Protein AF-A0A4T2BRG7-F1 (afdb_monomer_lite)

Structure (mmCIF, N/CA/C/O backbone):
data_AF-A0A4T2BRG7-F1
#
_entry.id   AF-A0A4T2BRG7-F1
#
loop_
_atom_site.group_PDB
_atom_site.id
_atom_site.type_symbol
_atom_site.label_atom_id
_atom_site.label_alt_id
_atom_site.label_comp_id
_atom_site.label_asym_id
_atom_site.label_entity_id
_atom_site.label_seq_id
_atom_site.pdbx_PDB_ins_code
_atom_site.Cartn_x
_atom_site.Cartn_y
_atom_site.Cartn_z
_atom_site.occupancy
_atom_site.B_iso_or_equiv
_atom_site.auth_seq_id
_atom_site.auth_comp_id
_atom_site.auth_asym_id
_atom_site.auth_atom_id
_atom_site.pdbx_PDB_model_num
ATOM 1 N N . MET A 1 1 ? -0.839 -10.215 17.936 1.00 50.31 1 MET A N 1
ATOM 2 C CA . MET A 1 1 ? 0.091 -9.276 18.600 1.00 50.31 1 MET A CA 1
ATOM 3 C C . MET A 1 1 ? -0.472 -7.873 18.410 1.00 50.31 1 MET A C 1
ATOM 5 O O . MET A 1 1 ? -0.608 -7.446 17.271 1.00 50.31 1 MET A O 1
ATOM 9 N N . ILE A 1 2 ? -0.918 -7.211 19.479 1.00 57.91 2 ILE A N 1
ATOM 10 C CA . ILE A 1 2 ? -1.447 -5.839 19.411 1.00 57.91 2 ILE A CA 1
ATOM 11 C C . ILE A 1 2 ? -0.265 -4.882 19.550 1.00 57.91 2 ILE A C 1
ATOM 13 O O . ILE A 1 2 ? 0.498 -4.977 20.509 1.00 57.91 2 ILE A O 1
ATOM 17 N N . VAL A 1 3 ? -0.099 -3.971 18.590 1.00 60.19 3 VAL A N 1
ATOM 18 C CA . VAL A 1 3 ? 0.899 -2.902 18.688 1.00 60.19 3 VAL A CA 1
ATOM 19 C C . VAL A 1 3 ? 0.321 -1.834 19.612 1.00 60.19 3 VAL A C 1
ATOM 21 O O . VAL A 1 3 ? -0.507 -1.023 19.205 1.00 60.19 3 VAL A O 1
ATOM 24 N N . THR A 1 4 ? 0.728 -1.852 20.878 1.00 71.94 4 THR A N 1
ATOM 25 C CA . THR A 1 4 ? 0.222 -0.942 21.920 1.00 71.94 4 THR A CA 1
ATOM 26 C C . THR A 1 4 ? 0.677 0.508 21.725 1.00 71.94 4 THR A C 1
ATOM 28 O O . THR A 1 4 ? 0.061 1.426 22.259 1.00 71.94 4 THR A O 1
ATOM 31 N N . ASN A 1 5 ? 1.717 0.745 20.918 1.00 78.81 5 ASN A N 1
ATOM 32 C CA . ASN A 1 5 ? 2.231 2.080 20.627 1.00 78.81 5 ASN A CA 1
ATOM 33 C C . ASN A 1 5 ? 1.518 2.713 19.412 1.00 78.81 5 ASN A C 1
ATOM 35 O O . ASN A 1 5 ? 1.636 2.244 18.277 1.00 78.81 5 ASN A O 1
ATOM 39 N N . ALA A 1 6 ? 0.790 3.810 19.644 1.00 76.31 6 ALA A N 1
ATOM 40 C CA . ALA A 1 6 ? 0.061 4.543 18.605 1.00 76.31 6 ALA A CA 1
ATOM 41 C C . ALA A 1 6 ? 0.975 5.121 17.508 1.00 76.31 6 ALA A C 1
ATOM 43 O O . ALA A 1 6 ? 0.634 5.051 16.326 1.00 76.31 6 ALA A O 1
ATOM 44 N N . THR A 1 7 ? 2.154 5.623 17.880 1.00 78.50 7 THR A N 1
ATOM 45 C CA . THR A 1 7 ? 3.143 6.160 16.937 1.00 78.50 7 THR A CA 1
ATOM 46 C C . THR A 1 7 ? 3.675 5.061 16.024 1.00 78.50 7 THR A C 1
ATOM 48 O O . THR A 1 7 ? 3.723 5.244 14.811 1.00 78.50 7 THR A O 1
ATOM 51 N N . ALA A 1 8 ? 3.986 3.883 16.575 1.00 79.88 8 ALA A N 1
ATOM 52 C CA . ALA A 1 8 ? 4.466 2.748 15.786 1.00 79.88 8 ALA A CA 1
ATOM 53 C C . ALA A 1 8 ? 3.434 2.292 14.740 1.00 79.88 8 ALA A C 1
ATOM 55 O O . ALA A 1 8 ? 3.794 2.061 13.588 1.00 79.88 8 ALA A O 1
ATOM 56 N N . ARG A 1 9 ? 2.145 2.236 15.103 1.00 79.06 9 ARG A N 1
ATOM 57 C CA . ARG A 1 9 ? 1.059 1.903 14.162 1.00 79.06 9 ARG A CA 1
ATOM 58 C C . ARG A 1 9 ? 0.990 2.891 13.001 1.00 79.06 9 ARG A C 1
ATOM 60 O O . ARG A 1 9 ? 0.996 2.478 11.845 1.00 79.06 9 ARG A O 1
ATOM 67 N N . LYS A 1 10 ? 0.990 4.194 13.304 1.00 80.56 10 LYS A N 1
ATOM 68 C CA . LYS A 1 10 ? 0.930 5.251 12.286 1.00 80.56 10 LYS A CA 1
ATOM 69 C C . LYS A 1 10 ? 2.129 5.194 11.338 1.00 80.56 10 LYS A C 1
ATOM 71 O O . LYS A 1 10 ? 1.946 5.314 10.131 1.00 80.56 10 LYS A O 1
ATOM 76 N N . THR A 1 11 ? 3.327 4.960 11.870 1.00 85.94 11 THR A N 1
ATOM 77 C CA . THR A 1 11 ? 4.545 4.838 11.063 1.00 85.94 11 THR A CA 1
ATOM 78 C C . THR A 1 11 ? 4.515 3.600 10.169 1.00 85.94 11 THR A C 1
ATOM 80 O O . THR A 1 11 ? 4.782 3.721 8.978 1.00 85.94 11 THR A O 1
ATOM 83 N N . ILE A 1 12 ? 4.140 2.428 10.696 1.00 85.56 12 ILE A N 1
ATOM 84 C CA . ILE A 1 12 ? 4.094 1.180 9.913 1.00 85.56 12 ILE A CA 1
ATOM 85 C C . ILE A 1 12 ? 3.073 1.292 8.776 1.00 85.56 12 ILE A C 1
ATOM 87 O O . ILE A 1 12 ? 3.400 0.993 7.628 1.00 85.56 12 ILE A O 1
ATOM 91 N N . TYR A 1 13 ? 1.859 1.767 9.066 1.00 85.69 13 TYR A N 1
ATOM 92 C CA . TYR A 1 13 ? 0.825 1.922 8.039 1.00 85.69 13 TYR A CA 1
ATOM 93 C C . TYR A 1 13 ? 1.174 3.021 7.035 1.00 85.69 13 TYR A C 1
ATOM 95 O O . TYR A 1 13 ? 0.983 2.838 5.834 1.00 85.69 13 TYR A O 1
ATOM 103 N N . GLY A 1 14 ? 1.725 4.140 7.513 1.00 87.62 14 GLY A N 1
ATOM 104 C CA . GLY A 1 14 ? 2.141 5.250 6.663 1.00 87.62 14 GLY A CA 1
ATOM 105 C C . GLY A 1 14 ? 3.232 4.842 5.676 1.00 87.62 14 GLY A C 1
ATOM 106 O O . GLY A 1 14 ? 3.075 5.050 4.475 1.00 87.62 14 GLY A O 1
ATOM 107 N N . ILE A 1 15 ? 4.305 4.207 6.160 1.00 92.19 15 ILE A N 1
ATOM 108 C CA . ILE A 1 15 ? 5.407 3.742 5.303 1.00 92.19 15 ILE A CA 1
ATOM 109 C C . ILE A 1 15 ? 4.908 2.697 4.304 1.00 92.19 15 ILE A C 1
ATOM 111 O O . ILE A 1 15 ? 5.271 2.767 3.132 1.00 92.19 15 ILE A O 1
ATOM 115 N N . TYR A 1 16 ? 4.053 1.765 4.736 1.00 92.38 16 TYR A N 1
ATOM 116 C CA . TYR A 1 16 ? 3.501 0.750 3.842 1.00 92.38 16 TYR A CA 1
ATOM 117 C C . TYR A 1 16 ? 2.704 1.375 2.686 1.00 92.38 16 TYR A C 1
ATOM 119 O O . TYR A 1 16 ? 2.960 1.055 1.527 1.00 92.38 16 TYR A O 1
ATOM 127 N N . ILE A 1 17 ? 1.798 2.317 2.975 1.00 93.00 17 ILE A N 1
ATOM 128 C CA . ILE A 1 17 ? 1.017 3.015 1.940 1.00 93.00 17 ILE A CA 1
ATOM 129 C C . ILE A 1 17 ? 1.925 3.797 0.987 1.00 93.00 17 ILE A C 1
ATOM 131 O O . ILE A 1 17 ? 1.743 3.717 -0.227 1.00 93.00 17 ILE A O 1
ATOM 135 N N . ILE A 1 18 ? 2.919 4.518 1.511 1.00 96.00 18 ILE A N 1
ATOM 136 C CA . ILE A 1 18 ? 3.867 5.271 0.678 1.00 96.00 18 ILE A CA 1
ATOM 137 C C . ILE A 1 18 ? 4.642 4.323 -0.247 1.00 96.00 18 ILE A C 1
ATOM 139 O O . ILE A 1 18 ? 4.772 4.607 -1.436 1.00 96.00 18 ILE A O 1
ATOM 143 N N . ALA A 1 19 ? 5.110 3.182 0.266 1.00 93.38 19 ALA A N 1
ATOM 144 C CA . ALA A 1 19 ? 5.830 2.188 -0.525 1.00 93.38 19 ALA A CA 1
ATOM 145 C C . ALA A 1 19 ? 4.957 1.590 -1.641 1.00 93.38 19 ALA A C 1
ATOM 147 O O . ALA A 1 19 ? 5.417 1.469 -2.777 1.00 93.38 19 ALA A O 1
ATOM 148 N N . VAL A 1 20 ? 3.693 1.267 -1.342 1.00 93.94 20 VAL A N 1
ATOM 149 C CA . VAL A 1 20 ? 2.717 0.792 -2.337 1.00 93.94 20 VAL A CA 1
ATOM 150 C C . VAL A 1 20 ? 2.502 1.848 -3.419 1.00 93.94 20 VAL A C 1
ATOM 152 O O . VAL A 1 20 ? 2.674 1.552 -4.600 1.00 93.94 20 VAL A O 1
ATOM 155 N N . LEU A 1 21 ? 2.194 3.090 -3.041 1.00 96.56 21 LEU A N 1
ATOM 156 C CA . LEU A 1 21 ? 1.944 4.165 -4.003 1.00 96.56 21 LEU A CA 1
ATOM 157 C C . LEU A 1 21 ? 3.162 4.452 -4.887 1.00 96.56 21 LEU A C 1
ATOM 159 O O . LEU A 1 21 ? 3.006 4.628 -6.093 1.00 96.56 21 LEU A O 1
ATOM 163 N N . ALA A 1 22 ? 4.368 4.453 -4.318 1.00 96.19 22 ALA A N 1
ATOM 164 C CA . ALA A 1 22 ? 5.593 4.644 -5.083 1.00 96.19 22 ALA A CA 1
ATOM 165 C C . ALA A 1 22 ? 5.819 3.506 -6.092 1.00 96.19 22 ALA A C 1
ATOM 167 O O . ALA A 1 22 ? 6.053 3.774 -7.269 1.00 96.19 22 ALA A O 1
ATOM 168 N N . ALA A 1 23 ? 5.704 2.243 -5.666 1.00 96.12 23 ALA A N 1
ATOM 169 C CA . ALA A 1 23 ? 5.933 1.092 -6.541 1.00 96.12 23 ALA A CA 1
ATOM 170 C C . ALA A 1 23 ? 4.921 1.031 -7.698 1.00 96.12 23 ALA A C 1
ATOM 172 O O . ALA A 1 23 ? 5.316 0.900 -8.859 1.00 96.12 23 ALA A O 1
ATOM 173 N N . TYR A 1 24 ? 3.6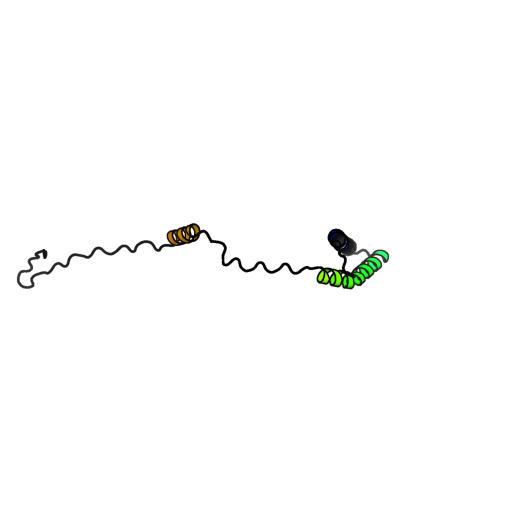28 1.195 -7.405 1.00 95.12 24 TYR A N 1
ATOM 174 C CA . TYR A 1 24 ? 2.591 1.224 -8.440 1.00 95.12 24 TYR A CA 1
ATOM 175 C C . TYR A 1 24 ? 2.696 2.472 -9.326 1.00 95.12 24 TYR A C 1
ATOM 177 O O . TYR A 1 24 ? 2.496 2.379 -10.535 1.00 95.12 24 TYR A O 1
ATOM 185 N N . GLY A 1 25 ? 3.078 3.623 -8.769 1.00 96.06 25 GLY A N 1
ATOM 186 C CA . GLY A 1 25 ? 3.333 4.836 -9.547 1.00 96.06 25 GLY A CA 1
ATOM 187 C C . GLY A 1 25 ? 4.470 4.657 -10.555 1.00 96.06 25 GLY A C 1
ATOM 188 O O . GLY A 1 25 ? 4.325 5.019 -11.722 1.00 96.06 25 GLY A O 1
ATOM 189 N N . ILE A 1 26 ? 5.573 4.024 -10.142 1.00 96.75 26 ILE A N 1
ATOM 190 C CA . ILE A 1 26 ? 6.684 3.679 -11.041 1.00 96.75 26 ILE A CA 1
ATOM 191 C C . ILE A 1 26 ? 6.206 2.716 -12.136 1.00 96.75 26 ILE A C 1
ATOM 193 O O . ILE A 1 26 ? 6.521 2.922 -13.307 1.00 96.75 26 ILE A O 1
ATOM 197 N N . GLN A 1 27 ? 5.406 1.701 -11.791 1.00 95.38 27 GLN A N 1
ATOM 198 C CA . GLN A 1 27 ? 4.822 0.775 -12.769 1.00 95.38 27 GLN A CA 1
ATOM 199 C C . GLN A 1 27 ? 3.952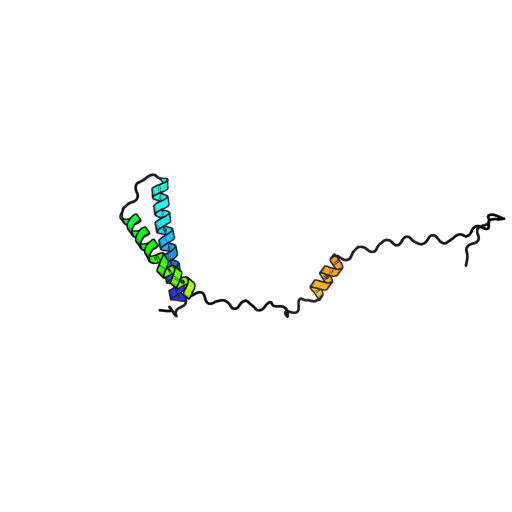 1.497 -13.808 1.00 95.38 27 GLN A C 1
ATOM 201 O O . GLN A 1 27 ? 4.089 1.231 -15.005 1.00 95.38 27 GLN A O 1
ATOM 206 N N . VAL A 1 28 ? 3.104 2.435 -13.379 1.00 96.75 28 VAL A N 1
ATOM 207 C CA . VAL A 1 28 ? 2.314 3.277 -14.291 1.00 96.75 28 VAL A CA 1
ATOM 208 C C . VAL A 1 28 ? 3.232 4.113 -15.188 1.00 96.75 28 VAL A C 1
ATOM 210 O O . VAL A 1 28 ? 2.967 4.228 -16.382 1.00 96.75 28 VAL A O 1
ATOM 213 N N . GLY A 1 29 ? 4.342 4.629 -14.652 1.00 96.00 29 GLY A N 1
ATOM 214 C CA . GLY A 1 29 ? 5.358 5.349 -15.420 1.00 96.00 29 GLY A CA 1
ATOM 215 C C . GLY A 1 29 ? 6.004 4.507 -16.524 1.00 96.00 29 GLY A C 1
ATOM 216 O O . GLY A 1 29 ? 6.111 4.967 -17.653 1.00 96.00 29 GLY A O 1
ATOM 217 N N . PHE A 1 30 ? 6.381 3.256 -16.244 1.00 96.25 30 PHE A N 1
ATOM 218 C CA . PHE A 1 30 ? 6.878 2.342 -17.285 1.00 96.25 30 PHE A CA 1
ATOM 219 C C . PHE A 1 30 ? 5.798 2.006 -18.319 1.00 96.25 30 PHE A C 1
ATOM 221 O O . PHE A 1 30 ? 6.071 1.975 -19.521 1.00 96.25 30 PHE A O 1
ATOM 228 N N . SER A 1 31 ? 4.561 1.797 -17.859 1.00 95.12 31 SER A N 1
ATOM 229 C CA . SER A 1 31 ? 3.431 1.500 -18.738 1.00 95.12 31 SER A CA 1
ATOM 230 C C . SER A 1 31 ? 3.093 2.664 -19.673 1.00 95.12 31 SER A C 1
ATOM 232 O O . SER A 1 31 ? 2.701 2.415 -20.810 1.00 95.12 31 SER A O 1
ATOM 234 N N . SER A 1 32 ? 3.238 3.917 -19.231 1.00 97.25 32 SER A N 1
ATOM 235 C CA . SER A 1 32 ? 2.893 5.092 -20.044 1.00 97.25 32 SER A CA 1
ATOM 236 C C . SER A 1 32 ? 3.854 5.309 -21.214 1.00 97.25 32 SER A C 1
ATOM 238 O O . SER A 1 32 ? 3.442 5.807 -22.259 1.00 97.25 32 SER A O 1
ATOM 240 N N . ILE A 1 33 ? 5.110 4.879 -21.072 1.00 97.44 33 ILE A N 1
ATOM 241 C CA . ILE A 1 33 ? 6.127 4.941 -22.131 1.00 97.44 33 ILE A CA 1
ATOM 242 C C . ILE A 1 33 ? 6.250 3.634 -22.929 1.00 97.44 33 ILE A C 1
ATOM 244 O O . ILE A 1 33 ? 7.149 3.508 -23.754 1.00 97.44 33 ILE A O 1
ATOM 248 N N . SER A 1 34 ? 5.357 2.659 -22.705 1.00 94.81 34 SER A N 1
ATOM 249 C CA . SER A 1 34 ? 5.366 1.338 -23.364 1.00 94.81 34 SER A CA 1
ATOM 250 C C . SER A 1 34 ? 6.691 0.573 -23.225 1.00 94.81 34 SER A C 1
ATOM 252 O O . SER A 1 34 ? 7.053 -0.229 -24.087 1.00 94.81 34 SER A O 1
ATOM 254 N N . VAL A 1 35 ? 7.425 0.808 -22.135 1.00 96.19 35 VAL A N 1
ATOM 255 C CA . VAL A 1 35 ? 8.682 0.110 -21.846 1.00 96.19 35 VAL A CA 1
ATOM 256 C C . VAL A 1 35 ? 8.397 -1.087 -20.947 1.00 96.19 35 VAL A C 1
ATOM 258 O O . VAL A 1 35 ? 7.604 -1.013 -20.006 1.00 96.19 35 VAL A O 1
ATOM 261 N N . ALA A 1 36 ? 9.070 -2.205 -21.228 1.00 95.25 36 ALA A N 1
ATOM 262 C CA . ALA A 1 36 ? 8.992 -3.393 -20.392 1.00 95.25 36 ALA A CA 1
ATOM 263 C C . ALA A 1 36 ? 9.423 -3.075 -18.951 1.00 95.25 36 ALA A C 1
ATOM 265 O O . ALA A 1 36 ? 10.453 -2.444 -18.709 1.00 95.25 36 ALA A O 1
ATOM 266 N N . GLN A 1 37 ? 8.628 -3.532 -17.986 1.00 95.50 37 GLN A N 1
ATOM 267 C CA . GLN A 1 37 ? 8.920 -3.320 -16.573 1.00 95.50 37 GLN A CA 1
ATOM 268 C C . GLN A 1 37 ? 10.094 -4.205 -16.135 1.00 95.50 37 GLN A C 1
ATOM 270 O O . GLN A 1 37 ? 10.140 -5.386 -16.494 1.00 95.50 37 GLN A O 1
ATOM 275 N N . PRO A 1 38 ? 11.031 -3.684 -15.330 1.00 96.19 38 PRO A N 1
ATOM 276 C CA . PRO A 1 38 ? 12.137 -4.484 -14.834 1.00 96.19 38 PRO A CA 1
ATOM 277 C C . PRO A 1 38 ? 11.659 -5.519 -13.803 1.00 96.19 38 PRO A C 1
ATOM 279 O O . PRO A 1 38 ? 10.736 -5.276 -13.024 1.00 96.19 38 PRO A O 1
ATOM 282 N N . SER A 1 39 ? 12.324 -6.675 -13.754 1.00 96.50 39 SER A N 1
ATOM 283 C CA . SER A 1 39 ? 11.929 -7.805 -12.896 1.00 96.50 39 SER A CA 1
ATOM 284 C C . SER A 1 39 ? 11.938 -7.477 -11.400 1.00 96.50 39 SER A C 1
ATOM 286 O O . SER A 1 39 ? 11.078 -7.963 -10.665 1.00 96.50 39 SER A O 1
ATOM 288 N N . TRP A 1 40 ? 12.859 -6.618 -10.947 1.00 96.25 40 TRP A N 1
ATOM 289 C CA . TRP A 1 40 ? 12.909 -6.180 -9.549 1.00 96.25 40 TRP A CA 1
ATOM 290 C C . TRP A 1 40 ? 11.624 -5.453 -9.136 1.00 96.25 40 TRP A C 1
ATOM 292 O O . TRP A 1 40 ? 11.130 -5.684 -8.038 1.00 96.25 40 TRP A O 1
ATOM 302 N N . LEU A 1 41 ? 11.034 -4.648 -10.027 1.00 95.38 41 LEU A N 1
ATOM 303 C CA . LEU A 1 41 ? 9.812 -3.894 -9.745 1.00 95.38 41 LEU A CA 1
ATOM 304 C C . LEU A 1 41 ? 8.609 -4.831 -9.616 1.00 95.38 41 LEU A C 1
ATOM 306 O O . LEU A 1 41 ? 7.825 -4.710 -8.676 1.00 95.38 41 LEU A O 1
ATOM 310 N N . ILE A 1 42 ? 8.504 -5.809 -10.519 1.00 96.44 42 ILE A N 1
ATOM 311 C CA . ILE A 1 42 ? 7.454 -6.837 -10.488 1.00 96.44 42 ILE A CA 1
ATOM 312 C C . ILE A 1 42 ? 7.534 -7.642 -9.181 1.00 96.44 42 ILE A C 1
ATOM 314 O O . ILE A 1 42 ? 6.515 -7.865 -8.518 1.00 96.44 42 ILE A O 1
ATOM 318 N N . ALA A 1 43 ? 8.746 -8.038 -8.778 1.00 95.88 43 ALA A N 1
ATOM 319 C CA . ALA A 1 43 ? 8.971 -8.748 -7.523 1.00 95.88 43 ALA A CA 1
ATOM 320 C C . ALA A 1 43 ? 8.586 -7.888 -6.309 1.00 95.88 43 ALA A C 1
ATOM 322 O O . ALA A 1 43 ? 7.863 -8.360 -5.431 1.00 95.88 43 ALA A O 1
ATOM 323 N N . THR A 1 44 ? 8.995 -6.615 -6.276 1.00 95.31 44 THR A N 1
ATOM 324 C CA . THR A 1 44 ? 8.629 -5.676 -5.204 1.00 95.31 44 THR A CA 1
ATOM 325 C C . THR A 1 44 ? 7.115 -5.521 -5.077 1.00 95.31 44 THR A C 1
ATOM 327 O O . THR A 1 44 ? 6.588 -5.623 -3.969 1.00 95.31 44 THR A O 1
ATOM 330 N N . ILE A 1 45 ? 6.400 -5.330 -6.188 1.00 95.38 45 ILE A N 1
ATOM 331 C CA . ILE A 1 45 ? 4.936 -5.194 -6.186 1.00 95.38 45 ILE A CA 1
ATOM 332 C C . ILE A 1 45 ? 4.266 -6.473 -5.672 1.00 95.38 45 ILE A C 1
ATOM 334 O O . ILE A 1 45 ? 3.351 -6.397 -4.854 1.00 95.38 45 ILE A O 1
ATOM 338 N N . SER A 1 46 ? 4.758 -7.645 -6.081 1.00 94.69 46 SER A N 1
ATOM 339 C CA . SER A 1 46 ? 4.240 -8.939 -5.615 1.00 94.69 46 SER A CA 1
ATOM 340 C C . SER A 1 46 ? 4.408 -9.117 -4.103 1.00 94.69 46 SER A C 1
ATOM 342 O O . SER A 1 46 ? 3.477 -9.540 -3.418 1.00 94.69 46 SER A O 1
ATOM 344 N N . VAL A 1 47 ? 5.570 -8.739 -3.557 1.00 95.38 47 VAL A N 1
ATOM 345 C CA . VAL A 1 47 ? 5.825 -8.776 -2.107 1.00 95.38 47 VAL A CA 1
ATOM 346 C C . VAL A 1 47 ? 4.915 -7.797 -1.368 1.00 95.38 47 VAL A C 1
ATOM 348 O O . VAL A 1 47 ? 4.315 -8.158 -0.355 1.00 95.38 47 VAL A O 1
ATOM 351 N N . LEU A 1 48 ? 4.766 -6.573 -1.878 1.00 92.69 48 LEU A N 1
ATOM 352 C CA . LEU A 1 48 ? 3.873 -5.577 -1.287 1.00 92.69 48 LEU A CA 1
ATOM 353 C C . LEU A 1 48 ? 2.414 -6.049 -1.293 1.00 92.69 48 LEU A C 1
ATOM 355 O O . LEU A 1 48 ? 1.730 -5.878 -0.284 1.00 92.69 48 LEU A O 1
ATOM 359 N N . ALA A 1 49 ? 1.959 -6.684 -2.375 1.00 92.62 49 ALA A N 1
ATOM 360 C CA . ALA A 1 49 ? 0.623 -7.264 -2.474 1.00 92.62 49 ALA A CA 1
ATOM 361 C C . ALA A 1 49 ? 0.420 -8.404 -1.463 1.00 92.62 49 ALA A C 1
ATOM 363 O O . ALA A 1 49 ? -0.589 -8.423 -0.758 1.00 92.62 49 ALA A O 1
ATOM 364 N N . TYR A 1 50 ? 1.404 -9.299 -1.320 1.00 92.44 50 TYR A N 1
ATOM 365 C CA . TYR A 1 50 ? 1.370 -10.372 -0.323 1.00 92.44 50 TYR A CA 1
ATOM 366 C C . TYR A 1 50 ? 1.283 -9.830 1.113 1.00 92.44 50 TYR A C 1
ATOM 368 O O . TYR A 1 50 ? 0.493 -10.315 1.923 1.00 92.44 50 TYR A O 1
ATOM 376 N N . LEU A 1 51 ? 2.046 -8.777 1.423 1.00 91.19 51 LEU A N 1
ATOM 377 C CA . LEU A 1 51 ? 2.019 -8.117 2.733 1.00 91.19 51 LEU A CA 1
ATOM 378 C C . LEU A 1 51 ? 0.739 -7.305 2.987 1.00 91.19 51 LEU A C 1
ATOM 380 O O . LEU A 1 51 ? 0.438 -6.991 4.139 1.00 91.19 51 LEU A O 1
ATOM 384 N N . GLY A 1 52 ? -0.043 -6.989 1.954 1.00 86.62 52 GLY A N 1
ATOM 385 C CA . GLY A 1 52 ? -1.272 -6.207 2.100 1.00 86.62 52 GLY A CA 1
ATOM 386 C C . GLY A 1 52 ? -2.326 -6.891 2.960 1.00 86.62 52 GLY A C 1
ATOM 387 O O . GLY A 1 52 ? -2.968 -6.230 3.775 1.00 86.62 52 GLY A O 1
ATOM 388 N N . ALA A 1 53 ? -2.451 -8.215 2.856 1.00 83.62 53 ALA A N 1
ATOM 389 C CA . ALA A 1 53 ? -3.399 -8.984 3.657 1.00 83.62 53 ALA A CA 1
ATOM 390 C C . ALA A 1 53 ? -3.134 -8.864 5.175 1.00 83.62 53 ALA A C 1
ATOM 392 O O . ALA A 1 53 ? -4.024 -8.401 5.895 1.00 83.62 53 ALA A O 1
ATOM 393 N N . PRO A 1 54 ? -1.936 -9.194 5.704 1.00 84.94 54 PRO A N 1
ATOM 394 C CA . PRO A 1 54 ? -1.670 -9.054 7.134 1.00 84.94 54 PRO A CA 1
ATOM 395 C C . PRO A 1 54 ? -1.686 -7.594 7.607 1.00 84.94 54 PRO A C 1
ATOM 397 O O . PRO A 1 54 ? -2.164 -7.330 8.712 1.00 84.94 54 PRO A O 1
ATOM 400 N N . VAL A 1 55 ? -1.221 -6.635 6.795 1.00 84.62 55 VAL A N 1
ATOM 401 C CA . VAL A 1 55 ? -1.247 -5.207 7.163 1.00 84.62 55 VAL A CA 1
ATOM 402 C C . VAL A 1 55 ? -2.683 -4.685 7.253 1.00 84.62 55 VAL A C 1
ATOM 404 O O . VAL A 1 55 ? -3.011 -3.988 8.214 1.00 84.62 55 VAL A O 1
ATOM 407 N N . GLY A 1 56 ? -3.554 -5.062 6.314 1.00 80.25 56 GLY A N 1
ATOM 408 C CA . GLY A 1 56 ? -4.970 -4.694 6.319 1.00 80.25 56 GLY A CA 1
ATOM 409 C C . GLY A 1 56 ? -5.725 -5.283 7.511 1.00 80.25 56 GLY A C 1
ATOM 410 O O . GLY A 1 56 ? -6.412 -4.552 8.223 1.00 80.25 56 GLY A O 1
ATOM 411 N N . VAL A 1 57 ? -5.529 -6.577 7.795 1.00 80.50 57 VAL A N 1
ATOM 412 C CA . VAL A 1 57 ? -6.111 -7.232 8.983 1.00 80.50 57 VAL A CA 1
ATOM 413 C C . VAL A 1 57 ? -5.649 -6.541 10.264 1.00 80.50 57 VAL A C 1
ATOM 415 O O . VAL A 1 57 ? -6.459 -6.255 11.148 1.00 80.50 57 VAL A O 1
ATOM 418 N N . LEU A 1 58 ? -4.356 -6.218 10.359 1.00 81.12 58 LEU A N 1
ATOM 419 C CA . LEU A 1 58 ? -3.817 -5.514 11.514 1.00 81.12 58 LEU A CA 1
ATOM 420 C C . LEU A 1 58 ? -4.399 -4.099 11.632 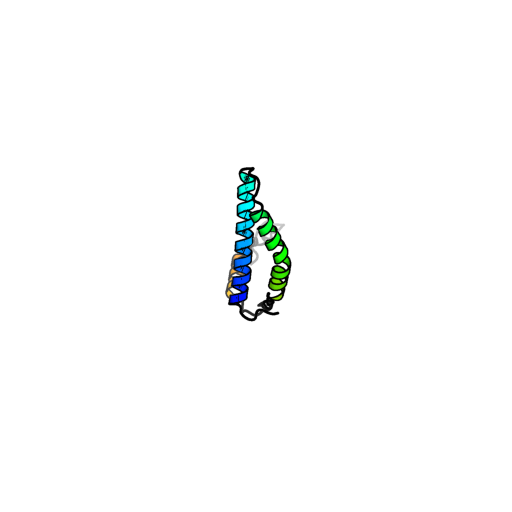1.00 81.12 58 LEU A C 1
ATOM 422 O O . LEU A 1 58 ? -4.684 -3.670 12.746 1.00 81.12 58 LEU A O 1
ATOM 426 N N . ALA A 1 59 ? -4.597 -3.378 10.528 1.00 76.69 59 ALA A N 1
ATOM 427 C CA . ALA A 1 59 ? -5.204 -2.049 10.545 1.00 76.69 59 ALA A CA 1
ATOM 428 C C . ALA A 1 59 ? -6.651 -2.095 11.057 1.00 76.69 59 ALA A C 1
ATOM 430 O O . ALA A 1 59 ? -6.982 -1.348 11.977 1.00 76.69 59 ALA A O 1
ATOM 431 N N . VAL A 1 60 ? -7.472 -3.022 10.548 1.00 79.56 60 VAL A N 1
ATOM 432 C CA . VAL A 1 60 ? -8.862 -3.221 11.002 1.00 79.56 60 VAL A CA 1
ATOM 433 C C . VAL A 1 60 ? -8.912 -3.549 12.493 1.00 79.56 60 VAL A C 1
ATOM 435 O O . VAL A 1 60 ? -9.677 -2.934 13.231 1.00 79.56 60 VAL A O 1
ATOM 438 N N . ALA A 1 61 ? -8.041 -4.442 12.968 1.00 77.75 61 ALA A N 1
ATOM 439 C CA . ALA A 1 61 ? -7.972 -4.808 14.383 1.00 77.75 61 ALA A CA 1
ATOM 440 C C . ALA A 1 61 ? -7.538 -3.653 15.310 1.00 77.75 61 ALA A C 1
ATOM 442 O O . ALA A 1 61 ? -7.689 -3.753 16.526 1.00 77.75 61 ALA A O 1
ATOM 443 N N . ASN A 1 62 ? -6.970 -2.573 14.763 1.00 74.94 62 ASN A N 1
ATOM 444 C CA . ASN A 1 62 ? -6.475 -1.426 15.524 1.00 74.94 62 ASN A CA 1
ATOM 445 C C . ASN A 1 62 ? -7.374 -0.184 15.443 1.00 74.94 62 ASN A C 1
ATOM 447 O O . ASN A 1 62 ? -7.059 0.819 16.093 1.00 74.94 62 ASN A O 1
ATOM 451 N N . VAL A 1 63 ? -8.483 -0.238 14.700 1.00 78.31 63 VAL A N 1
ATOM 452 C CA . VAL A 1 63 ? -9.513 0.804 14.743 1.00 78.31 63 VAL A CA 1
ATOM 453 C C . VAL A 1 63 ? -10.273 0.653 16.059 1.00 78.31 63 VAL A C 1
ATOM 455 O O . VAL A 1 63 ? -11.118 -0.225 16.212 1.00 78.31 63 VAL A O 1
ATOM 458 N N . VAL A 1 64 ? -9.953 1.499 17.039 1.00 65.38 64 VAL A N 1
ATOM 459 C CA . VAL A 1 64 ? -10.797 1.653 18.229 1.00 65.38 64 VAL A CA 1
ATOM 460 C C . VAL A 1 64 ? -12.099 2.273 17.742 1.00 65.38 64 VAL A C 1
ATOM 462 O O . VAL A 1 64 ? -12.068 3.346 17.141 1.00 65.38 64 VAL A O 1
ATOM 465 N N . ALA A 1 65 ? -13.227 1.595 17.957 1.00 60.59 65 ALA A N 1
ATOM 466 C CA . ALA A 1 65 ? -14.529 2.183 17.695 1.00 60.59 65 ALA A CA 1
ATOM 467 C C . ALA A 1 65 ? -14.628 3.470 18.519 1.00 60.59 65 ALA A C 1
ATOM 469 O O . ALA A 1 65 ? -14.679 3.418 19.748 1.00 60.59 65 ALA A O 1
ATOM 470 N N . THR A 1 66 ? -14.608 4.627 17.855 1.00 57.59 66 THR A N 1
ATOM 471 C CA . THR A 1 66 ? -15.058 5.868 18.478 1.00 57.59 66 THR A CA 1
ATOM 472 C C . THR A 1 66 ? -16.466 5.571 18.983 1.00 57.59 66 THR A C 1
ATOM 474 O O . THR A 1 66 ? -17.305 5.200 18.155 1.00 57.59 66 THR A O 1
ATOM 477 N N . PRO A 1 67 ? -16.744 5.650 20.299 1.00 58.75 67 PRO A N 1
ATOM 478 C CA . PRO A 1 67 ? -18.111 5.543 20.775 1.00 58.75 67 PRO A CA 1
ATOM 479 C C . PRO A 1 67 ? -18.907 6.555 19.966 1.00 58.75 67 PRO A C 1
ATOM 481 O O . PRO A 1 67 ? -18.502 7.719 19.905 1.00 58.75 67 PRO A O 1
ATOM 484 N N . ALA A 1 68 ? -19.958 6.105 19.274 1.00 62.25 68 ALA A N 1
ATOM 485 C CA . ALA A 1 68 ? -20.878 7.020 18.622 1.00 62.25 68 ALA A CA 1
ATOM 486 C C . ALA A 1 68 ? -21.210 8.078 19.670 1.00 62.25 68 ALA A C 1
ATOM 488 O O . ALA A 1 68 ? -21.689 7.722 20.749 1.00 62.25 68 ALA A O 1
ATOM 489 N N . ALA A 1 69 ? -20.838 9.336 19.411 1.00 59.53 69 ALA A N 1
ATOM 490 C CA . ALA A 1 69 ? -21.234 10.424 20.281 1.00 59.53 69 ALA A CA 1
ATOM 491 C C . ALA A 1 69 ? -22.738 10.243 20.466 1.00 59.53 69 ALA A C 1
ATOM 493 O O . ALA A 1 69 ? -23.464 10.184 19.468 1.00 59.53 69 ALA A O 1
ATOM 494 N N . ALA A 1 70 ? -23.173 10.014 21.710 1.00 54.97 70 ALA A N 1
ATOM 495 C CA . ALA A 1 70 ? -24.589 9.913 22.014 1.00 54.97 70 ALA A CA 1
ATOM 496 C C . ALA A 1 70 ? -25.268 11.085 21.295 1.00 54.97 70 ALA A C 1
ATOM 498 O O . ALA A 1 70 ? -24.693 12.182 21.315 1.00 54.97 70 ALA A O 1
ATOM 499 N N . PRO A 1 71 ? -26.395 10.869 20.589 1.00 58.12 71 PRO A N 1
ATOM 500 C CA . PRO A 1 71 ? -27.070 11.972 19.935 1.00 58.12 71 PRO A CA 1
ATOM 501 C C . PRO A 1 71 ? -27.238 13.052 20.999 1.00 58.12 71 PRO A C 1
ATOM 503 O O . PRO A 1 71 ? -27.781 12.795 22.072 1.00 58.12 71 PRO A O 1
ATOM 506 N N . VAL A 1 72 ? -26.642 14.217 20.749 1.00 60.50 72 VAL A N 1
ATOM 507 C CA . VAL A 1 72 ? -26.729 15.378 21.628 1.00 60.50 72 VAL A CA 1
ATOM 508 C C . VAL A 1 72 ? -28.168 15.872 21.504 1.00 60.50 72 VAL A C 1
ATOM 510 O O . VAL A 1 72 ? -28.457 16.801 20.762 1.00 60.50 72 VAL A O 1
ATOM 513 N N . VAL A 1 73 ? -29.097 15.162 22.140 1.00 61.09 73 VAL A N 1
ATOM 514 C CA . VAL A 1 73 ? -30.515 15.531 22.221 1.00 61.09 73 VAL A CA 1
ATOM 515 C C . VAL A 1 73 ? -30.713 16.588 23.316 1.00 61.09 73 VAL A C 1
ATOM 517 O O . VAL A 1 73 ? -31.704 17.304 23.285 1.00 61.09 73 VAL A O 1
ATOM 520 N N . ASP A 1 74 ? -29.719 16.783 24.194 1.00 57.09 74 ASP A N 1
ATOM 521 C CA . ASP A 1 74 ? -29.828 17.653 25.372 1.00 57.09 74 ASP A CA 1
ATOM 522 C C . ASP A 1 74 ? -28.864 18.853 25.394 1.00 57.09 74 ASP A C 1
ATOM 524 O O . ASP A 1 74 ? -28.781 19.545 26.410 1.00 57.09 74 ASP A O 1
ATOM 528 N N . ALA A 1 75 ? -28.135 19.166 24.310 1.00 56.38 75 ALA A N 1
ATOM 529 C CA . ALA A 1 75 ? -27.562 20.514 24.250 1.00 56.38 75 ALA A CA 1
ATOM 530 C C . ALA A 1 75 ? -28.742 21.489 24.167 1.00 56.38 75 ALA A C 1
ATOM 532 O O . ALA A 1 75 ? -29.579 21.304 23.280 1.00 56.38 75 ALA A O 1
ATOM 533 N N . PRO A 1 76 ? -28.835 22.513 25.037 1.00 60.59 76 PRO A N 1
ATOM 534 C CA . PRO A 1 76 ? -29.833 23.555 24.884 1.00 60.59 76 PRO A CA 1
ATOM 535 C C . PRO A 1 76 ? -29.538 24.272 23.567 1.00 60.59 76 PRO A C 1
ATOM 537 O O . PRO A 1 76 ? -28.743 25.216 23.503 1.00 60.59 76 PRO A O 1
ATOM 540 N N . ILE A 1 77 ? -30.152 23.790 22.484 1.00 59.66 77 ILE A N 1
ATOM 541 C CA . ILE A 1 77 ? -30.302 24.552 21.256 1.00 59.66 77 ILE A CA 1
ATOM 542 C C . ILE A 1 77 ? -30.900 25.861 21.729 1.00 59.66 77 ILE A C 1
ATOM 544 O O . ILE A 1 77 ? -31.960 25.859 22.354 1.00 59.66 77 ILE A O 1
ATOM 548 N N . HIS A 1 78 ? -30.159 26.946 21.515 1.00 63.75 78 HIS A N 1
ATOM 549 C CA . HIS A 1 78 ? -30.568 28.280 21.906 1.00 63.75 78 HIS A CA 1
ATOM 550 C C . HIS A 1 78 ? -31.988 28.475 21.378 1.00 63.75 78 HIS A C 1
ATOM 552 O O . HIS A 1 78 ? -32.205 28.567 20.168 1.00 63.75 78 HIS A O 1
ATOM 558 N N . SER A 1 79 ? -32.961 28.470 22.289 1.00 62.31 79 SER A N 1
ATOM 559 C CA . SER A 1 79 ? -34.383 28.684 22.011 1.00 62.31 7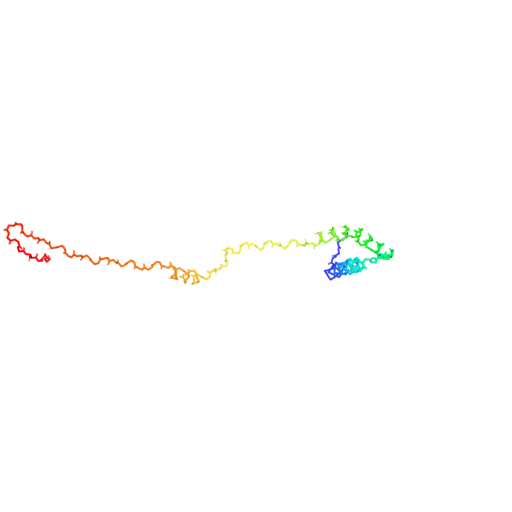9 SER A CA 1
ATOM 560 C C . SER A 1 79 ? -34.599 29.952 21.187 1.00 62.31 79 SER A C 1
ATOM 562 O O . SER A 1 79 ? -35.541 30.044 20.403 1.00 62.31 79 SER A O 1
ATOM 564 N N . ASP A 1 80 ? -33.654 30.878 21.305 1.00 62.25 80 ASP A N 1
ATOM 565 C CA . ASP A 1 80 ? -33.574 32.154 20.613 1.00 62.25 80 ASP A CA 1
ATOM 566 C C . ASP A 1 80 ? -33.338 31.983 19.107 1.00 62.25 80 ASP A C 1
ATOM 568 O O . ASP A 1 80 ? -33.946 32.684 18.300 1.00 62.25 80 ASP A O 1
ATOM 572 N N . ALA A 1 81 ? -32.526 31.000 18.702 1.00 65.19 81 ALA A N 1
ATOM 573 C CA . ALA A 1 81 ? -32.283 30.696 17.294 1.00 65.19 81 ALA A CA 1
ATOM 574 C C . ALA A 1 81 ? -33.524 30.068 16.639 1.00 65.19 81 ALA A C 1
ATOM 576 O O . ALA A 1 81 ? -33.872 30.401 15.507 1.00 65.19 81 ALA A O 1
ATOM 577 N N . VAL A 1 82 ? -34.241 29.207 17.369 1.00 67.06 82 VAL A N 1
ATOM 578 C CA . VAL A 1 82 ? -35.488 28.596 16.884 1.00 67.06 82 VAL A CA 1
ATOM 579 C C . VAL A 1 82 ? -36.612 29.635 16.809 1.00 67.06 82 VAL A C 1
ATOM 581 O O . VAL A 1 82 ? -37.365 29.648 15.834 1.00 67.06 82 VAL A O 1
ATOM 584 N N . ALA A 1 83 ? -36.701 30.547 17.782 1.00 69.06 83 ALA A N 1
ATOM 585 C CA . ALA A 1 83 ? -37.647 31.662 17.753 1.00 69.06 83 ALA A CA 1
ATOM 586 C C . ALA A 1 83 ? -37.379 32.616 16.576 1.00 69.06 83 ALA A C 1
ATOM 588 O O . ALA A 1 83 ? -38.322 32.990 15.879 1.00 69.06 83 ALA A O 1
ATOM 589 N N . ALA A 1 84 ? -36.111 32.940 16.302 1.00 69.81 84 ALA A N 1
ATOM 590 C CA . ALA A 1 84 ? -35.714 33.794 15.182 1.00 69.81 84 ALA A CA 1
ATOM 591 C C . ALA A 1 84 ? -36.031 33.170 13.812 1.00 69.81 84 ALA A C 1
ATOM 593 O O . ALA A 1 84 ? -36.508 33.852 12.907 1.00 69.81 84 ALA A O 1
ATOM 594 N N . VAL A 1 85 ? -35.831 31.858 13.652 1.00 74.50 85 VAL A N 1
ATOM 595 C CA . VAL A 1 85 ? -36.242 31.158 12.423 1.00 74.50 85 VAL A CA 1
ATOM 596 C C . VAL A 1 85 ? -37.769 31.160 12.289 1.00 74.50 85 VAL A C 1
ATOM 598 O O . VAL A 1 85 ? -38.293 31.364 11.197 1.00 74.50 85 VAL A O 1
ATOM 601 N N . ARG A 1 86 ? -38.517 31.007 13.387 1.00 71.94 86 ARG A N 1
ATOM 602 C CA . ARG A 1 86 ? -39.988 30.994 13.348 1.00 71.94 86 ARG A CA 1
ATOM 603 C C . ARG A 1 86 ? -40.595 32.350 12.973 1.00 71.94 86 ARG A C 1
ATOM 605 O O . ARG A 1 86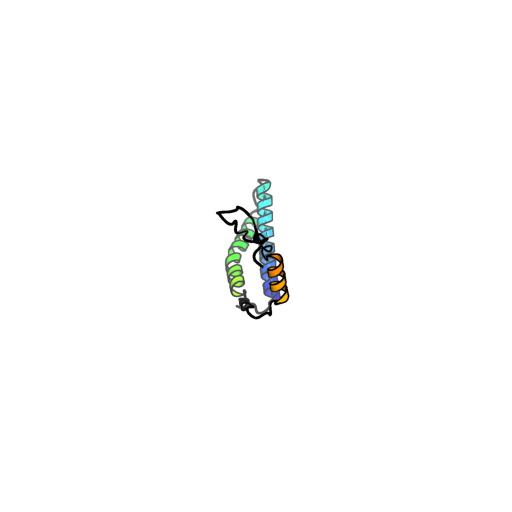 ? -41.635 32.370 12.322 1.00 71.94 86 ARG A O 1
ATOM 612 N N . THR A 1 87 ? -39.963 33.461 13.351 1.00 69.25 87 THR A N 1
ATOM 613 C CA . THR A 1 87 ? -40.405 34.810 12.957 1.00 69.25 87 THR A CA 1
ATOM 614 C C . THR A 1 87 ? -40.043 35.142 11.513 1.00 69.25 87 THR A C 1
ATOM 616 O O . THR A 1 87 ? -40.838 35.784 10.832 1.00 69.25 87 THR A O 1
ATOM 619 N N . LEU A 1 88 ? -38.902 34.655 11.013 1.00 69.81 88 LEU A N 1
ATOM 620 C CA . LEU A 1 88 ? -38.502 34.813 9.609 1.00 69.81 88 LEU A CA 1
ATOM 621 C C . LEU A 1 88 ? -39.450 34.105 8.627 1.00 69.81 88 LEU A C 1
ATOM 623 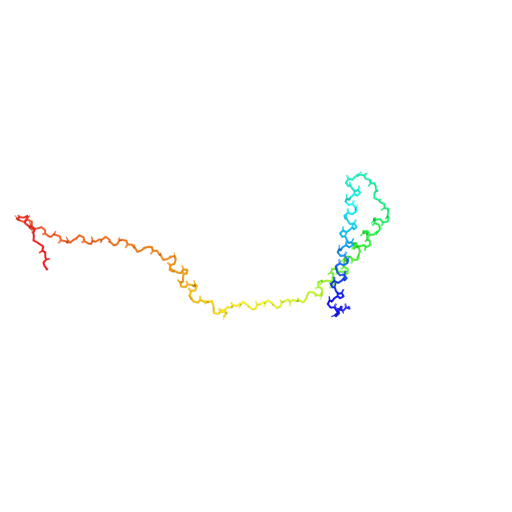O O . LEU A 1 88 ? -39.610 34.566 7.500 1.00 69.81 88 LEU A O 1
ATOM 627 N N . PHE A 1 89 ? -40.091 33.013 9.053 1.00 68.12 89 PHE A N 1
ATOM 628 C CA . PHE A 1 89 ? -41.023 32.227 8.234 1.00 68.12 89 PHE A CA 1
ATOM 629 C C . PHE A 1 89 ? -42.495 32.373 8.653 1.00 68.12 89 PHE A C 1
ATOM 631 O O . PHE A 1 89 ? -43.336 31.570 8.241 1.00 68.12 89 PHE A O 1
ATOM 638 N N . ALA A 1 90 ? -42.837 33.382 9.459 1.00 72.56 90 ALA A N 1
ATOM 639 C CA . ALA A 1 90 ? -44.234 33.662 9.771 1.00 72.56 90 ALA A CA 1
ATOM 640 C C . ALA A 1 90 ? -44.963 34.143 8.496 1.00 72.56 90 ALA A C 1
ATOM 642 O O . ALA A 1 90 ? -44.489 35.078 7.844 1.00 72.56 90 ALA A O 1
ATOM 643 N N . PRO A 1 91 ? -46.098 33.531 8.108 1.00 65.38 91 PRO A N 1
ATOM 644 C CA . PRO A 1 91 ? -46.864 33.992 6.956 1.00 65.38 91 PRO A CA 1
ATOM 645 C C . PRO A 1 91 ? -47.340 35.428 7.201 1.00 65.38 91 PRO A C 1
ATOM 647 O O . PRO A 1 91 ? -47.815 35.749 8.292 1.00 65.38 91 PRO A O 1
ATOM 650 N N . ALA A 1 92 ? -47.189 36.290 6.190 1.00 69.06 92 ALA A N 1
ATOM 651 C CA . ALA A 1 92 ? -47.620 37.683 6.255 1.00 69.06 92 ALA A CA 1
ATOM 652 C C . ALA A 1 92 ? -49.081 37.766 6.737 1.00 69.06 92 ALA A C 1
ATOM 654 O O . ALA A 1 92 ? -49.899 36.941 6.312 1.00 69.06 92 ALA A O 1
ATOM 655 N N . PRO A 1 93 ? -49.429 38.724 7.617 1.00 65.56 93 PRO A N 1
ATOM 656 C CA . PRO A 1 93 ? -50.792 38.840 8.108 1.00 65.56 93 PRO A CA 1
ATOM 657 C C . PRO A 1 93 ? -51.732 39.023 6.917 1.00 65.56 93 PRO A C 1
ATOM 659 O O . PRO A 1 93 ? -51.544 39.923 6.097 1.00 65.56 93 PRO A O 1
ATOM 662 N N . ALA A 1 94 ? -52.726 38.140 6.806 1.00 62.44 94 ALA A N 1
ATOM 663 C CA . ALA A 1 94 ? -53.768 38.267 5.803 1.00 62.44 94 ALA A CA 1
ATOM 664 C C . ALA A 1 94 ? -54.404 39.655 5.947 1.00 62.44 94 ALA A C 1
ATOM 666 O O . ALA A 1 94 ? -54.844 40.028 7.036 1.00 62.44 94 ALA A O 1
ATOM 667 N N . LEU A 1 95 ? -54.431 40.425 4.858 1.00 58.81 95 LEU A N 1
ATOM 668 C CA . LEU A 1 95 ? -55.210 41.655 4.784 1.00 58.81 95 LEU A CA 1
ATOM 669 C C . LEU A 1 95 ? -56.673 41.267 5.014 1.00 58.81 95 LEU A C 1
ATOM 671 O O . LEU A 1 95 ? -57.318 40.719 4.124 1.00 58.81 95 LEU A O 1
ATOM 675 N N . VAL A 1 96 ? -57.178 41.483 6.229 1.00 59.84 96 VAL A N 1
ATOM 676 C CA . VAL A 1 96 ? -58.594 41.285 6.538 1.00 59.84 96 VAL A CA 1
ATOM 677 C C . VAL A 1 96 ? -59.371 42.283 5.675 1.00 59.84 96 VAL A C 1
ATOM 679 O O . VAL A 1 96 ? -59.122 43.485 5.797 1.00 59.84 96 VAL A O 1
ATOM 682 N N . PRO A 1 97 ? -60.290 41.841 4.798 1.00 56.25 97 PRO A N 1
ATOM 683 C CA . PRO A 1 97 ? -61.172 42.762 4.099 1.00 56.25 97 PRO A CA 1
ATOM 684 C C . PRO A 1 97 ? -61.974 43.519 5.160 1.00 56.25 97 PRO A C 1
ATOM 686 O O . PRO A 1 97 ? -62.697 42.896 5.939 1.00 56.25 97 PRO A O 1
ATOM 689 N N . GLN A 1 98 ? -61.812 44.842 5.248 1.00 53.47 98 GLN A N 1
ATOM 690 C CA . GLN A 1 98 ? -62.637 45.650 6.143 1.00 53.47 98 GLN A CA 1
ATOM 691 C C . GLN A 1 98 ? -64.106 45.416 5.784 1.00 53.47 98 GLN A C 1
ATOM 693 O O . GLN A 1 98 ? -64.502 45.575 4.630 1.00 53.47 98 GLN A O 1
ATOM 698 N N . ALA A 1 99 ? -64.889 44.987 6.773 1.00 55.78 99 ALA A N 1
ATOM 699 C CA . ALA A 1 99 ? -66.308 44.730 6.622 1.00 55.78 99 ALA A CA 1
ATOM 700 C C . ALA A 1 99 ? -66.998 45.979 6.059 1.00 55.78 99 ALA A C 1
ATOM 702 O O . ALA A 1 99 ? -67.004 47.036 6.689 1.00 55.78 99 ALA A O 1
ATOM 703 N N . VAL A 1 100 ? -67.576 45.854 4.864 1.00 52.50 100 VAL A N 1
ATOM 704 C CA . VAL A 1 100 ? -68.530 46.831 4.342 1.00 52.50 100 VAL A CA 1
ATOM 705 C C . VAL A 1 100 ? -69.698 46.838 5.324 1.00 52.50 100 VAL A C 1
ATOM 707 O O . VAL A 1 100 ? -70.377 45.823 5.476 1.00 52.50 100 VAL A O 1
ATOM 710 N N . ALA A 1 101 ? -69.876 47.944 6.049 1.00 54.94 101 ALA A N 1
ATOM 711 C CA . ALA A 1 101 ? -70.977 48.112 6.987 1.00 54.94 101 ALA A CA 1
ATOM 712 C C . ALA A 1 101 ? -72.301 47.801 6.274 1.00 54.94 101 ALA A C 1
ATOM 714 O O . ALA A 1 101 ? -72.572 48.334 5.196 1.00 54.94 101 ALA A O 1
ATOM 715 N N . ALA A 1 102 ? -73.092 46.898 6.854 1.00 55.12 102 ALA A N 1
ATOM 716 C CA . ALA A 1 102 ? -74.378 46.493 6.311 1.00 55.12 102 ALA A CA 1
ATOM 717 C C . ALA A 1 102 ? -75.303 47.716 6.224 1.00 55.12 102 ALA A C 1
ATOM 719 O O . ALA A 1 102 ? -75.749 48.255 7.233 1.00 55.12 102 ALA A O 1
ATOM 720 N N . VAL A 1 103 ? -75.560 48.167 5.000 1.00 56.09 103 VAL A N 1
ATOM 721 C CA . VAL A 1 103 ? -76.561 49.183 4.690 1.00 56.09 103 VAL A CA 1
ATOM 722 C C . VAL A 1 103 ? -77.874 48.457 4.424 1.00 56.09 103 VAL A C 1
ATOM 724 O O . VAL A 1 103 ? -78.000 47.743 3.430 1.00 56.09 103 VAL A O 1
ATOM 727 N N . THR A 1 104 ? -78.849 48.628 5.311 1.00 57.25 104 THR A N 1
ATOM 728 C CA . THR A 1 104 ? -80.212 48.134 5.091 1.00 57.25 104 THR A CA 1
ATOM 729 C C . THR A 1 104 ? -81.000 49.214 4.353 1.00 57.25 104 THR A C 1
ATOM 731 O O . THR A 1 104 ? -81.094 50.345 4.823 1.00 57.25 104 THR A O 1
ATOM 734 N N . VAL A 1 105 ? -81.538 48.879 3.181 1.00 57.91 105 VAL A N 1
ATOM 735 C CA . VAL A 1 105 ? -82.388 49.771 2.378 1.00 57.91 105 VAL A CA 1
ATOM 736 C C . VAL A 1 105 ? -83.847 49.434 2.683 1.00 57.91 105 VAL A C 1
ATOM 738 O O . VAL A 1 105 ? -84.240 48.277 2.534 1.00 57.91 105 VAL A O 1
ATOM 741 N N . ASP A 1 106 ? -84.651 50.414 3.103 1.00 61.59 106 ASP A N 1
ATOM 742 C CA . ASP A 1 106 ? -86.091 50.209 3.307 1.00 61.59 106 ASP A CA 1
ATOM 743 C C . ASP A 1 106 ? -86.785 49.982 1.945 1.00 61.59 106 ASP A C 1
ATOM 745 O O . ASP A 1 106 ? -86.708 50.853 1.069 1.00 61.59 106 ASP A O 1
ATOM 749 N N . PRO A 1 107 ? -87.461 48.839 1.727 1.00 64.25 107 PRO A N 1
ATOM 750 C CA . PRO A 1 107 ? -88.008 48.483 0.421 1.00 64.25 107 PRO A CA 1
ATOM 751 C C . PRO A 1 107 ? -89.244 49.292 0.001 1.00 64.25 107 PRO A C 1
ATOM 753 O O . PRO A 1 107 ? -89.678 49.138 -1.140 1.00 64.25 107 PRO A O 1
ATOM 756 N N . ILE A 1 108 ? -89.828 50.136 0.862 1.00 59.66 108 ILE A N 1
ATOM 757 C CA . ILE A 1 108 ? -91.017 50.929 0.495 1.00 59.66 108 ILE A CA 1
ATOM 758 C C . ILE A 1 108 ? -90.664 52.379 0.137 1.00 59.66 108 ILE A C 1
ATOM 760 O O . ILE A 1 108 ? -91.338 52.980 -0.698 1.00 59.66 108 ILE A O 1
ATOM 764 N N . THR A 1 109 ? -89.596 52.946 0.704 1.00 65.31 109 THR A N 1
ATOM 765 C CA . THR A 1 109 ? -89.212 54.353 0.452 1.00 65.31 109 THR A CA 1
ATOM 766 C C . THR A 1 109 ? -87.783 54.552 -0.055 1.00 65.31 109 THR A C 1
ATOM 768 O O . THR A 1 109 ? -87.454 55.651 -0.496 1.00 65.31 109 THR A O 1
ATOM 771 N N . GLY A 1 110 ? -86.938 53.516 -0.056 1.00 61.78 110 GLY A N 1
ATOM 772 C CA . GLY A 1 110 ? -85.587 53.562 -0.628 1.00 61.78 110 GLY A CA 1
ATOM 773 C C . GLY A 1 110 ? -84.587 54.445 0.126 1.00 61.78 110 GLY A C 1
ATOM 774 O O . GLY A 1 110 ? -83.487 54.676 -0.376 1.00 61.78 110 GLY A O 1
ATOM 775 N N . LEU A 1 111 ? -84.933 54.948 1.314 1.00 58.28 111 LEU A N 1
ATOM 776 C CA . LEU A 1 111 ? -84.021 55.751 2.123 1.00 58.28 111 LEU A CA 1
ATOM 777 C C . LEU A 1 111 ? -83.066 54.846 2.915 1.00 58.28 111 LEU A C 1
ATOM 779 O O . LEU A 1 111 ? -83.482 53.858 3.518 1.00 58.28 111 LEU A O 1
ATOM 783 N N . VAL A 1 112 ? -81.781 55.206 2.921 1.00 60.09 112 VAL A N 1
ATOM 784 C CA . VAL A 1 112 ? -80.729 54.520 3.680 1.00 60.09 112 VAL A CA 1
ATOM 785 C C . VAL A 1 112 ? -80.500 55.252 4.996 1.00 60.09 112 VAL A C 1
ATOM 787 O O . VAL A 1 112 ? -80.081 56.409 4.990 1.00 60.09 112 VAL A O 1
ATOM 790 N N . THR A 1 113 ? -80.706 54.571 6.120 1.00 57.75 113 THR A N 1
ATOM 791 C CA . THR A 1 113 ? -80.278 55.046 7.441 1.00 57.75 113 THR A CA 1
ATOM 792 C C . THR A 1 113 ? -79.234 54.093 8.026 1.00 57.75 113 THR A C 1
ATOM 794 O O . THR A 1 113 ? -79.475 52.886 8.090 1.00 57.75 113 THR A O 1
ATOM 797 N N . PRO A 1 114 ? -78.055 54.592 8.444 1.00 53.44 114 PRO A N 1
ATOM 798 C CA . PRO A 1 114 ? -77.060 53.755 9.101 1.00 53.44 114 PRO A CA 1
ATOM 799 C C . PRO A 1 114 ? -77.588 53.311 10.469 1.00 53.44 114 PRO A C 1
ATOM 801 O O . PRO A 1 114 ? -78.084 54.126 11.248 1.00 53.44 114 PRO A O 1
ATOM 804 N N . THR A 1 115 ? -77.498 52.013 10.749 1.00 54.16 115 THR A N 1
ATOM 805 C CA . THR A 1 115 ? -77.811 51.447 12.066 1.00 54.16 115 THR A CA 1
ATOM 806 C C . THR A 1 115 ? -76.761 51.957 13.056 1.00 54.16 115 THR A C 1
ATOM 808 O O . THR A 1 115 ? -75.570 51.763 12.811 1.00 54.16 115 THR A O 1
ATOM 811 N N . GLN A 1 116 ? -77.179 52.667 14.111 1.00 50.31 116 GLN A N 1
ATOM 812 C CA . GLN A 1 116 ? -76.295 52.967 15.247 1.00 50.31 116 GLN A CA 1
ATOM 813 C C . GLN A 1 116 ? -76.108 51.735 16.126 1.00 50.31 116 GLN A C 1
ATOM 815 O O . GLN A 1 116 ? -77.091 50.972 16.267 1.00 50.31 116 GLN A O 1
#

Secondary structure (DSSP, 8-state):
-----HHHHHHHHHHHHHHHHHHHHHHHHHHHTTPPPPHHHHHHHHHHHHHHHHHHHHHHHT---PPPP-----S---HHHHHHHHHHTPPPPP-PPPP----PBPTTT--B----

Organism: NCBI:txid2056433

Foldseek 3Di:
DQPPDPVVLCVVLVVLVVQQCVLVVVVVVCVVVVHDDDPVSVVSNVVSVVVCVVNVVNVVVPPDPPPPPDPPPPDPPPVVVVVVVCVVPDPDPPPDPPDPQDFDADPPPRDTDRDD

pLDDT: mean 75.8, std 15.81, range [50.31, 97.44]

Sequence (116 aa):
MIVTNATARKTIYGIYIIAVLAAYGIQVGFSSISVAQPSWLIATISVLAYLGAPVGVLAVANVVATPAAAPVVDAPIHSDAVAAVRTLFAPAPALVPQAVAAVTVDPITGLVTPTQ

Radius of gyration: 39.56 Å; chains: 1; bounding box: 104×66×49 Å